Protein AF-A0A4R5CCJ7-F1 (afdb_monomer_lite)

Organism: NCBI:txid2530368

Secondary structure (DSSP, 8-state):
------GGG--HHHHHHHHHHHHHHHHHHHHHHHHHHSSSS---TTS-TT-HHHHHHHHHHHHHHHHHHHHHHHHHHHHHHHHHHHHHHHHHHHT--

Structure (mmCIF, N/CA/C/O backbone):
data_AF-A0A4R5CCJ7-F1
#
_entry.id   AF-A0A4R5CCJ7-F1
#
loop_
_atom_site.group_PDB
_atom_site.id
_atom_site.type_symbol
_atom_site.label_atom_id
_atom_site.label_alt_id
_atom_site.label_comp_id
_atom_site.label_asym_id
_atom_site.label_entity_id
_atom_site.label_seq_id
_atom_site.pdbx_PDB_ins_code
_atom_site.Cartn_x
_atom_site.Cartn_y
_atom_site.Cartn_z
_atom_site.occupancy
_atom_site.B_iso_or_equiv
_atom_site.auth_seq_id
_atom_site.auth_comp_id
_atom_site.auth_asym_id
_atom_site.auth_atom_id
_atom_site.pdbx_PDB_model_num
ATOM 1 N N . MET A 1 1 ? -0.977 4.488 28.061 1.00 56.78 1 MET A N 1
ATOM 2 C CA . MET A 1 1 ? -1.885 3.321 28.091 1.00 56.78 1 MET A CA 1
ATOM 3 C C . MET A 1 1 ? -1.828 2.652 26.730 1.00 56.78 1 MET A C 1
ATOM 5 O O . MET A 1 1 ? -2.246 3.265 25.757 1.00 56.78 1 MET A O 1
ATOM 9 N N . THR A 1 2 ? -1.253 1.456 26.635 1.00 74.25 2 THR A N 1
ATOM 10 C CA . THR A 1 2 ? -1.176 0.712 25.370 1.00 74.25 2 THR A CA 1
ATOM 11 C C . THR A 1 2 ? -2.532 0.042 25.124 1.00 74.25 2 THR A C 1
ATOM 13 O O . THR A 1 2 ? -3.007 -0.760 25.938 1.00 74.25 2 THR A O 1
ATOM 16 N N . VAL A 1 3 ? -3.224 0.449 24.060 1.00 80.75 3 VAL A N 1
ATOM 17 C CA . VAL A 1 3 ? -4.483 -0.175 23.634 1.00 80.75 3 VAL A CA 1
ATOM 18 C C . VAL A 1 3 ? -4.106 -1.335 22.728 1.00 80.75 3 VAL A C 1
ATOM 20 O O . VAL A 1 3 ? -3.525 -1.126 21.670 1.00 80.75 3 VAL A O 1
ATOM 23 N N . GLU A 1 4 ? -4.377 -2.549 23.191 1.00 87.00 4 GLU A N 1
ATOM 24 C CA . GLU A 1 4 ? -4.162 -3.760 22.409 1.00 87.00 4 GLU A CA 1
ATOM 25 C C . GLU A 1 4 ? -5.348 -3.922 21.462 1.00 87.00 4 GLU A C 1
ATOM 27 O O . GLU A 1 4 ? -6.499 -3.873 21.906 1.00 87.00 4 GLU A O 1
ATOM 32 N N . ILE A 1 5 ? -5.056 -4.030 20.168 1.00 86.75 5 ILE A N 1
ATOM 33 C CA . ILE A 1 5 ? -6.054 -4.219 19.116 1.00 86.75 5 ILE A CA 1
ATOM 34 C C . ILE A 1 5 ? -6.153 -5.716 18.849 1.00 86.75 5 ILE A C 1
ATOM 36 O O . ILE A 1 5 ? -5.140 -6.387 18.669 1.00 86.75 5 ILE A O 1
ATOM 40 N N . THR A 1 6 ? -7.374 -6.224 18.805 1.00 87.62 6 THR A N 1
ATOM 41 C CA . THR A 1 6 ? -7.690 -7.606 18.439 1.00 87.62 6 THR A CA 1
ATOM 42 C C . THR A 1 6 ? -8.461 -7.634 17.123 1.00 87.62 6 THR A C 1
ATOM 44 O O . THR A 1 6 ? -9.025 -6.620 16.716 1.00 87.62 6 THR A O 1
ATOM 47 N N . ASN A 1 7 ? -8.523 -8.789 16.455 1.00 83.19 7 ASN A N 1
ATOM 48 C CA . ASN A 1 7 ? -9.250 -8.916 15.183 1.00 83.19 7 ASN A CA 1
ATOM 49 C C . ASN A 1 7 ? -10.728 -8.500 15.292 1.00 83.19 7 ASN A C 1
ATOM 51 O O . ASN A 1 7 ? -11.276 -7.957 14.344 1.00 83.19 7 ASN A O 1
ATOM 55 N N . GLU A 1 8 ? -11.349 -8.690 16.457 1.00 86.56 8 GLU A N 1
ATOM 56 C CA . GLU A 1 8 ? -12.740 -8.302 16.739 1.00 86.56 8 GLU A CA 1
ATOM 57 C C . GLU A 1 8 ? -12.973 -6.780 16.740 1.00 86.56 8 GLU A C 1
ATOM 59 O O . GLU A 1 8 ? -14.111 -6.323 16.636 1.00 86.56 8 GLU A O 1
ATOM 64 N N . ASP A 1 9 ? -11.908 -5.980 16.866 1.00 86.50 9 ASP A N 1
ATOM 65 C CA . ASP A 1 9 ? -11.995 -4.517 16.832 1.00 86.50 9 ASP A CA 1
ATOM 66 C C . ASP A 1 9 ? -12.081 -3.972 15.394 1.00 86.50 9 ASP A C 1
ATOM 68 O O . ASP A 1 9 ? -12.487 -2.817 15.192 1.00 86.50 9 ASP A O 1
ATOM 72 N N . TYR A 1 10 ? -11.735 -4.804 14.405 1.00 86.88 10 TYR A N 1
ATOM 73 C CA . TYR A 1 10 ? -11.959 -4.539 12.989 1.00 86.88 10 TYR A CA 1
ATOM 74 C C . TYR A 1 10 ? -13.360 -4.993 12.588 1.00 86.88 10 TYR A C 1
ATOM 76 O O . TYR A 1 10 ? -13.819 -6.087 12.917 1.00 86.88 10 TYR A O 1
ATOM 84 N N . ARG A 1 11 ? -14.052 -4.133 11.852 1.00 87.44 11 ARG A N 1
ATOM 85 C CA . ARG A 1 11 ? -15.374 -4.388 11.288 1.00 87.44 11 ARG A CA 1
ATOM 86 C C . ARG A 1 11 ? -15.280 -4.583 9.777 1.00 87.44 11 ARG A C 1
ATOM 88 O O . ARG A 1 11 ? -14.293 -4.162 9.177 1.00 87.44 11 ARG A O 1
ATOM 95 N N . PRO A 1 12 ? -16.325 -5.142 9.140 1.00 86.00 12 PRO A N 1
ATOM 96 C CA . PRO A 1 12 ? -16.375 -5.266 7.683 1.00 86.00 12 PRO A CA 1
ATOM 97 C C . PRO A 1 12 ? -16.091 -3.948 6.938 1.00 86.00 12 PRO A C 1
ATOM 99 O O . PRO A 1 12 ? -15.384 -3.953 5.942 1.00 86.00 12 PRO A O 1
ATOM 102 N N . GLU A 1 13 ? -16.539 -2.811 7.477 1.00 83.00 13 GLU A N 1
ATOM 103 C CA . GLU A 1 13 ? -16.269 -1.465 6.937 1.00 83.00 13 GLU A CA 1
ATOM 104 C C . GLU A 1 13 ? -14.779 -1.054 6.972 1.00 83.00 13 GLU A C 1
ATOM 106 O O . GLU A 1 13 ? -14.316 -0.292 6.123 1.00 83.00 13 GLU A O 1
ATOM 111 N N . ASP A 1 14 ? -13.997 -1.571 7.928 1.00 84.94 14 ASP A N 1
ATOM 112 C CA . ASP A 1 14 ? -12.545 -1.358 7.946 1.00 84.94 14 ASP A CA 1
ATOM 113 C C . ASP A 1 14 ? -11.857 -2.243 6.899 1.00 84.94 14 ASP A C 1
ATOM 115 O O . ASP A 1 14 ? -10.768 -1.909 6.432 1.00 84.94 14 ASP A O 1
ATOM 119 N N . TRP A 1 15 ? -12.496 -3.353 6.508 1.00 82.19 15 TRP A N 1
ATOM 120 C CA . TRP A 1 15 ? -11.972 -4.251 5.487 1.00 82.19 15 TRP A CA 1
ATOM 121 C C . TRP A 1 15 ? -11.952 -3.604 4.113 1.00 82.19 15 TRP A C 1
ATOM 123 O O . TRP A 1 15 ? -10.926 -3.675 3.444 1.00 82.19 15 TRP A O 1
ATOM 133 N N . ASP A 1 16 ? -13.013 -2.885 3.751 1.00 84.62 16 ASP A N 1
ATOM 134 C CA . ASP A 1 16 ? -13.048 -2.098 2.517 1.00 84.62 16 ASP A CA 1
ATOM 135 C C . ASP A 1 16 ? -11.909 -1.068 2.500 1.00 84.62 16 ASP A C 1
ATOM 137 O O . ASP A 1 16 ? -11.145 -0.998 1.542 1.00 84.62 16 ASP A O 1
ATOM 141 N N . THR A 1 17 ? -11.695 -0.361 3.616 1.00 82.69 17 THR A N 1
ATOM 142 C CA . THR A 1 17 ? -10.604 0.626 3.742 1.00 82.69 17 THR A CA 1
ATOM 143 C C . THR A 1 17 ? -9.217 -0.016 3.603 1.00 82.69 17 THR A C 1
ATOM 145 O O . THR A 1 17 ? -8.307 0.569 3.016 1.00 82.69 17 THR A O 1
ATOM 148 N N . LEU A 1 18 ? -9.026 -1.217 4.153 1.00 79.94 18 LEU A N 1
ATOM 149 C CA . LEU A 1 18 ? -7.761 -1.953 4.089 1.00 79.94 18 LEU A CA 1
ATOM 150 C C . LEU A 1 18 ? -7.503 -2.524 2.689 1.00 79.94 18 LEU A C 1
ATOM 152 O O . LEU A 1 18 ? -6.368 -2.479 2.208 1.00 79.94 18 LEU A O 1
ATOM 156 N N . VAL A 1 19 ? -8.548 -3.014 2.020 1.00 84.06 19 VAL A N 1
ATOM 157 C CA . VAL A 1 19 ? -8.486 -3.475 0.630 1.00 84.06 19 VAL A CA 1
ATOM 158 C C . VAL A 1 19 ? -8.183 -2.304 -0.299 1.00 84.06 19 VAL A C 1
ATOM 160 O O . VAL A 1 19 ? -7.264 -2.412 -1.105 1.00 84.06 19 VAL A O 1
ATOM 163 N N . GLU A 1 20 ? -8.870 -1.170 -0.151 1.00 82.94 20 GLU A N 1
ATOM 164 C CA . GLU A 1 20 ? -8.609 0.052 -0.922 1.00 82.94 20 GLU A CA 1
ATOM 165 C C . GLU A 1 20 ? -7.170 0.550 -0.734 1.00 82.94 20 GLU A C 1
ATOM 167 O O . GLU A 1 20 ? -6.494 0.889 -1.706 1.00 82.94 20 GLU A O 1
ATOM 172 N N . ALA A 1 21 ? -6.663 0.526 0.503 1.00 79.00 21 ALA A N 1
ATOM 173 C CA . ALA A 1 21 ? -5.286 0.903 0.808 1.00 79.00 21 ALA A CA 1
ATOM 174 C C . ALA A 1 21 ? -4.261 0.010 0.085 1.00 79.00 21 ALA A C 1
ATOM 176 O O . ALA A 1 21 ? -3.260 0.507 -0.431 1.00 79.00 21 ALA A O 1
ATOM 177 N N . GLY A 1 22 ? -4.504 -1.303 0.035 1.00 79.62 22 GLY A N 1
ATOM 178 C CA . GLY A 1 22 ? -3.642 -2.254 -0.673 1.00 79.62 22 GLY A CA 1
ATOM 179 C C . GLY A 1 22 ? -3.809 -2.227 -2.196 1.00 79.62 22 GLY A C 1
ATOM 180 O O . GLY A 1 22 ? -2.847 -2.484 -2.926 1.00 79.62 22 GLY A O 1
ATOM 181 N N . ALA A 1 23 ? -5.005 -1.894 -2.685 1.00 84.25 23 ALA A N 1
ATOM 182 C CA . ALA A 1 23 ? -5.347 -1.919 -4.102 1.00 84.25 23 ALA A CA 1
ATOM 183 C C . ALA A 1 23 ? -4.484 -0.958 -4.921 1.00 84.25 23 ALA A C 1
ATOM 185 O O . ALA A 1 23 ? -4.042 -1.326 -6.005 1.00 84.25 23 ALA A O 1
ATOM 186 N N . GLU A 1 24 ? -4.178 0.231 -4.397 1.00 79.56 24 GLU A N 1
ATOM 187 C CA . GLU A 1 24 ? -3.368 1.215 -5.123 1.00 79.56 24 GLU A CA 1
ATOM 188 C C . GLU A 1 24 ? -1.923 0.740 -5.332 1.00 79.56 24 GLU A C 1
ATOM 190 O O . GLU A 1 24 ? -1.367 0.859 -6.425 1.00 79.56 24 GLU A O 1
ATOM 195 N N . PHE A 1 25 ? -1.336 0.105 -4.316 1.00 79.38 25 PHE A N 1
ATOM 196 C CA . PHE A 1 25 ? -0.020 -0.521 -4.433 1.00 79.38 25 PHE A CA 1
ATOM 197 C C . PHE A 1 25 ? -0.022 -1.665 -5.452 1.00 79.38 25 PHE A C 1
ATOM 199 O O . PHE A 1 25 ? 0.831 -1.709 -6.341 1.00 79.38 25 PHE A O 1
ATOM 206 N N . MET A 1 26 ? -1.014 -2.555 -5.372 1.00 81.31 26 MET A N 1
ATOM 207 C CA . MET A 1 26 ? -1.153 -3.666 -6.317 1.00 81.31 26 MET A CA 1
ATOM 208 C C . MET A 1 26 ? -1.413 -3.186 -7.746 1.00 81.31 26 MET A C 1
ATOM 210 O O . MET A 1 26 ? -0.899 -3.787 -8.689 1.00 81.31 26 MET A O 1
ATOM 214 N N . ARG A 1 27 ? -2.158 -2.091 -7.918 1.00 83.44 27 ARG A N 1
ATOM 215 C CA . ARG A 1 27 ? -2.408 -1.453 -9.213 1.00 83.44 27 ARG A CA 1
ATOM 216 C C . ARG A 1 27 ? -1.112 -0.938 -9.826 1.00 83.44 27 ARG A C 1
ATOM 218 O O . ARG A 1 27 ? -0.845 -1.239 -10.982 1.00 83.44 27 ARG A O 1
ATOM 225 N N . VAL A 1 28 ? -0.295 -0.209 -9.062 1.00 82.56 28 VAL A N 1
ATOM 226 C CA . VAL A 1 28 ? 0.995 0.311 -9.547 1.00 82.56 28 VAL A CA 1
ATOM 227 C C . VAL A 1 28 ? 1.960 -0.823 -9.889 1.00 82.56 28 VAL A C 1
ATOM 229 O O . VAL A 1 28 ? 2.561 -0.796 -10.959 1.00 82.56 28 VAL A O 1
ATOM 232 N N . LEU A 1 29 ? 2.070 -1.848 -9.038 1.00 78.44 29 LEU A N 1
ATOM 233 C CA . LEU A 1 29 ? 2.899 -3.019 -9.335 1.00 78.44 29 LEU A CA 1
ATOM 234 C C . LEU A 1 29 ? 2.438 -3.757 -10.592 1.00 78.44 29 LEU A C 1
ATOM 236 O O . LEU A 1 29 ? 3.266 -4.128 -11.420 1.00 78.44 29 LEU A O 1
ATOM 240 N N . SER A 1 30 ? 1.128 -3.965 -10.736 1.00 78.94 30 SER A N 1
ATOM 241 C CA . SER A 1 30 ? 0.560 -4.648 -11.901 1.00 78.94 30 SER A CA 1
ATOM 242 C C . SER A 1 30 ? 0.765 -3.833 -13.169 1.00 78.94 30 SER A C 1
ATOM 244 O O . SER A 1 30 ? 1.081 -4.408 -14.198 1.00 78.94 30 SER A O 1
ATOM 246 N N . ASP A 1 31 ? 0.641 -2.508 -13.099 1.00 80.62 31 ASP A N 1
ATOM 247 C CA . ASP A 1 31 ? 0.881 -1.612 -14.229 1.00 80.62 31 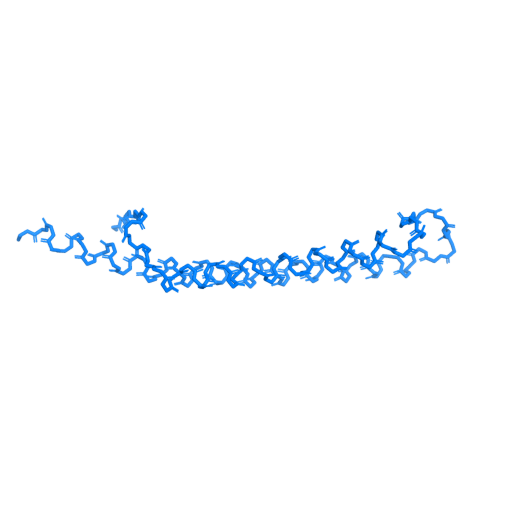ASP A CA 1
ATOM 248 C C . ASP A 1 31 ? 2.338 -1.664 -14.703 1.00 80.62 31 ASP A C 1
ATOM 250 O O . ASP A 1 31 ? 2.583 -1.843 -15.895 1.00 80.62 31 ASP A O 1
ATOM 254 N N . ILE A 1 32 ? 3.291 -1.592 -13.764 1.00 72.94 32 ILE A N 1
ATOM 255 C CA . ILE A 1 32 ? 4.726 -1.727 -14.051 1.00 72.94 32 ILE A CA 1
ATOM 256 C C . ILE A 1 32 ? 5.014 -3.112 -14.636 1.00 72.94 32 ILE A C 1
ATOM 258 O O . ILE A 1 32 ? 5.696 -3.216 -15.649 1.00 72.94 32 ILE A O 1
ATOM 262 N N . ALA A 1 33 ? 4.488 -4.180 -14.035 1.00 72.12 33 ALA A N 1
ATOM 263 C CA . ALA A 1 33 ? 4.711 -5.536 -14.519 1.00 72.12 33 ALA A CA 1
ATOM 264 C C . ALA A 1 33 ? 4.093 -5.763 -15.907 1.00 72.12 33 ALA A C 1
ATOM 266 O O . ALA A 1 33 ? 4.734 -6.341 -16.776 1.00 72.12 33 ALA A O 1
ATOM 267 N N . PHE A 1 34 ? 2.862 -5.309 -16.141 1.00 69.12 34 PHE A N 1
ATOM 268 C CA . PHE A 1 34 ? 2.141 -5.580 -17.382 1.00 69.12 34 PHE A CA 1
ATOM 269 C C . PHE A 1 34 ? 2.744 -4.818 -18.564 1.00 69.12 34 PHE A C 1
ATOM 271 O O . PHE A 1 34 ? 3.029 -5.439 -19.585 1.00 69.12 34 PHE A O 1
ATOM 278 N N . HIS A 1 35 ? 3.036 -3.523 -18.405 1.00 65.19 35 HIS A N 1
ATOM 279 C CA . HIS A 1 35 ? 3.650 -2.723 -19.470 1.00 65.19 35 HIS A CA 1
ATOM 280 C C . HIS A 1 35 ? 5.086 -3.159 -19.801 1.00 65.19 35 HIS A C 1
ATOM 282 O O . HIS A 1 35 ? 5.534 -2.939 -20.916 1.00 65.19 35 HIS A O 1
ATOM 288 N N . ASN A 1 36 ? 5.790 -3.836 -18.883 1.00 59.97 36 ASN A N 1
ATOM 289 C CA . ASN A 1 36 ? 7.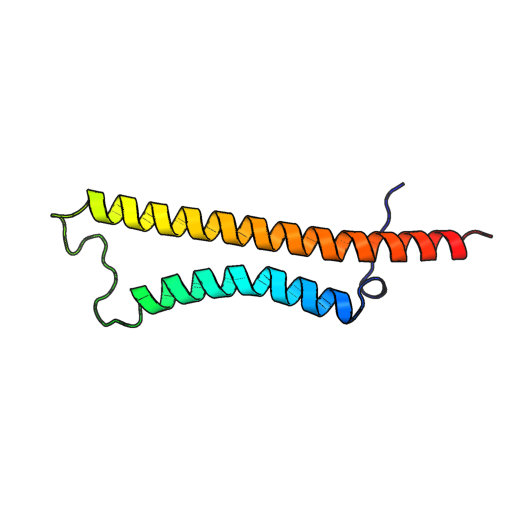190 -4.235 -19.088 1.00 59.97 36 ASN A CA 1
ATOM 290 C C . ASN A 1 36 ? 7.409 -5.744 -19.328 1.00 59.97 36 ASN A C 1
ATOM 292 O O . ASN A 1 36 ? 8.540 -6.171 -19.565 1.00 59.97 36 ASN A O 1
ATOM 296 N N . ILE A 1 37 ? 6.359 -6.571 -19.237 1.00 56.91 37 ILE A N 1
ATOM 297 C CA . ILE A 1 37 ? 6.439 -8.036 -19.420 1.00 56.91 37 ILE A CA 1
ATOM 298 C C . ILE A 1 37 ? 5.507 -8.523 -20.540 1.00 56.91 37 ILE A C 1
ATOM 300 O O . ILE A 1 37 ? 5.826 -9.513 -21.200 1.00 56.91 37 ILE A O 1
ATOM 304 N N . ALA A 1 38 ? 4.367 -7.863 -20.779 1.00 49.78 38 ALA A N 1
ATOM 305 C CA . ALA A 1 38 ? 3.379 -8.329 -21.756 1.00 49.78 38 ALA A CA 1
ATOM 306 C C . ALA A 1 38 ? 3.715 -7.939 -23.207 1.00 49.78 38 ALA A C 1
ATOM 308 O O . ALA A 1 38 ? 3.316 -8.648 -24.129 1.00 49.78 38 ALA A O 1
ATOM 309 N N . GLU A 1 39 ? 4.487 -6.871 -23.425 1.00 50.94 39 GLU A N 1
ATOM 310 C CA . GLU A 1 39 ? 4.837 -6.372 -24.763 1.00 50.94 39 GLU A CA 1
ATOM 311 C C . GLU A 1 39 ? 6.013 -7.111 -25.428 1.00 50.94 39 GLU A C 1
ATOM 313 O O . GLU A 1 39 ? 6.717 -6.522 -26.225 1.00 50.94 39 GLU A O 1
ATOM 318 N N . GLY A 1 40 ? 6.231 -8.406 -25.161 1.00 47.72 40 GLY A N 1
ATOM 319 C CA . GLY A 1 40 ? 7.058 -9.308 -25.994 1.00 47.72 40 GLY A CA 1
ATOM 320 C C . GLY A 1 40 ? 8.576 -9.052 -26.064 1.00 47.72 40 GLY A C 1
ATOM 321 O O . GLY A 1 40 ? 9.345 -10.012 -26.158 1.00 47.72 40 GLY A O 1
ATOM 322 N N . ASP A 1 41 ? 9.023 -7.810 -25.944 1.00 50.44 41 ASP A N 1
ATOM 323 C CA . ASP A 1 41 ? 10.404 -7.409 -25.785 1.00 50.44 41 ASP A CA 1
ATOM 324 C C . ASP A 1 41 ? 10.703 -7.410 -24.295 1.00 50.44 41 ASP A C 1
ATOM 326 O O . ASP A 1 41 ? 10.240 -6.581 -23.515 1.00 50.44 41 ASP A O 1
ATOM 330 N N . ARG A 1 42 ? 11.460 -8.425 -23.878 1.00 51.97 42 ARG A N 1
ATOM 331 C CA . ARG A 1 42 ? 12.000 -8.520 -22.524 1.00 51.97 42 ARG A CA 1
ATOM 332 C C . ARG A 1 42 ? 12.616 -7.168 -22.192 1.00 51.97 42 ARG A C 1
ATOM 334 O O . ARG A 1 42 ? 13.537 -6.764 -22.903 1.00 51.97 42 ARG A O 1
ATOM 341 N N . TRP A 1 43 ? 12.155 -6.519 -21.121 1.00 54.50 43 TRP A N 1
ATOM 342 C CA . TRP A 1 43 ? 12.857 -5.386 -20.531 1.00 54.50 43 TRP A CA 1
ATOM 343 C C . TRP A 1 43 ? 14.281 -5.838 -20.204 1.00 54.50 43 TRP A C 1
ATOM 345 O O . TRP A 1 43 ? 14.568 -6.466 -19.185 1.00 54.50 43 TRP A O 1
ATOM 355 N N . SER A 1 44 ? 15.173 -5.611 -21.157 1.00 53.81 44 SER A N 1
ATOM 356 C CA . SER A 1 44 ? 16.597 -5.721 -20.986 1.00 53.81 44 SER A CA 1
ATOM 357 C C . SER A 1 44 ? 17.065 -4.281 -20.986 1.00 53.81 44 SER A C 1
ATOM 359 O O . SER A 1 44 ? 17.280 -3.717 -22.062 1.00 53.81 44 SER A O 1
ATOM 361 N N . PRO A 1 45 ? 17.258 -3.679 -19.803 1.00 50.28 45 PRO A N 1
ATOM 362 C CA . PRO A 1 45 ? 17.865 -2.354 -19.692 1.00 50.28 45 PRO A CA 1
ATOM 363 C C . PRO A 1 45 ? 19.256 -2.271 -20.358 1.00 50.28 45 PRO A C 1
ATOM 365 O O . PRO A 1 45 ? 19.836 -1.200 -20.483 1.00 50.28 45 PRO A O 1
ATOM 368 N N . TRP A 1 46 ? 19.788 -3.412 -20.801 1.00 50.78 46 TRP A N 1
ATOM 369 C CA . TRP A 1 46 ? 21.082 -3.597 -21.438 1.00 50.78 46 TRP A CA 1
ATOM 370 C C . TRP A 1 46 ? 20.999 -3.812 -22.960 1.00 50.78 46 TRP A C 1
ATOM 372 O O . TRP A 1 46 ? 22.041 -3.934 -23.595 1.00 50.78 46 TRP A O 1
ATOM 382 N N . ALA A 1 47 ? 19.800 -3.914 -23.552 1.00 52.34 47 ALA A N 1
ATOM 383 C CA . ALA A 1 47 ? 19.636 -4.169 -24.991 1.00 52.34 47 ALA A CA 1
ATOM 384 C C . ALA A 1 47 ? 19.760 -2.907 -25.866 1.00 52.34 47 ALA A C 1
ATOM 386 O O . ALA A 1 47 ? 19.988 -3.035 -27.066 1.00 52.34 47 ALA A O 1
ATOM 387 N N . GLN A 1 48 ? 19.647 -1.712 -25.277 1.00 54.38 48 GLN A N 1
ATOM 388 C CA . GLN A 1 48 ? 19.806 -0.419 -25.953 1.00 54.38 48 GLN A CA 1
ATOM 389 C C . GLN A 1 48 ? 20.771 0.451 -25.136 1.00 54.38 48 GLN A C 1
ATOM 391 O O . GLN A 1 48 ? 20.376 1.230 -24.268 1.00 54.38 48 GLN A O 1
ATOM 396 N N . THR A 1 49 ? 22.072 0.262 -25.348 1.00 54.09 49 THR A N 1
ATOM 397 C CA . THR A 1 49 ? 23.154 0.964 -24.631 1.00 54.09 49 THR A CA 1
ATOM 398 C C . THR A 1 49 ? 23.242 2.462 -24.958 1.00 54.09 49 THR A C 1
ATOM 400 O O . THR A 1 49 ? 23.981 3.199 -24.308 1.00 54.09 49 THR A O 1
ATOM 403 N N . ASP A 1 50 ? 22.465 2.924 -25.930 1.00 59.16 50 ASP A N 1
ATOM 404 C CA . ASP A 1 50 ? 22.412 4.271 -26.487 1.00 59.16 50 ASP A CA 1
ATOM 405 C C . ASP A 1 50 ? 21.472 5.217 -25.703 1.00 59.16 50 ASP A C 1
ATOM 407 O O . ASP A 1 50 ? 21.547 6.434 -25.872 1.00 59.16 50 ASP A O 1
ATOM 411 N N . HIS A 1 51 ? 20.633 4.691 -24.797 1.00 64.56 51 HIS A N 1
ATOM 412 C CA . HIS A 1 51 ? 19.586 5.454 -24.092 1.00 64.56 51 HIS A CA 1
ATOM 413 C C . HIS A 1 51 ? 19.606 5.315 -22.556 1.00 64.56 51 HIS A C 1
ATOM 415 O O . HIS A 1 51 ? 18.570 5.355 -21.893 1.00 64.56 51 HIS A O 1
ATOM 421 N N . VAL A 1 52 ? 20.798 5.233 -21.954 1.00 68.12 52 VAL A N 1
ATOM 422 C CA . VAL A 1 52 ? 20.977 5.089 -20.491 1.00 68.12 52 VAL A CA 1
ATOM 423 C C . VAL A 1 52 ? 20.260 6.181 -19.682 1.00 68.12 52 VAL A C 1
ATOM 425 O O . VAL A 1 52 ? 19.689 5.889 -18.636 1.00 68.12 52 VAL A O 1
ATOM 428 N N . VAL A 1 53 ? 20.253 7.434 -20.155 1.00 74.38 53 VAL A N 1
ATOM 429 C CA . VAL A 1 53 ? 19.578 8.544 -19.452 1.00 74.38 53 VAL A CA 1
ATOM 430 C C . VAL A 1 53 ? 18.063 8.332 -19.395 1.00 74.38 53 VAL A C 1
ATOM 432 O O . VAL A 1 53 ? 17.482 8.463 -18.321 1.00 74.38 53 VAL A O 1
ATOM 435 N N . GLY A 1 54 ? 17.442 7.940 -20.512 1.00 71.50 54 GLY A N 1
ATOM 436 C CA . GLY A 1 54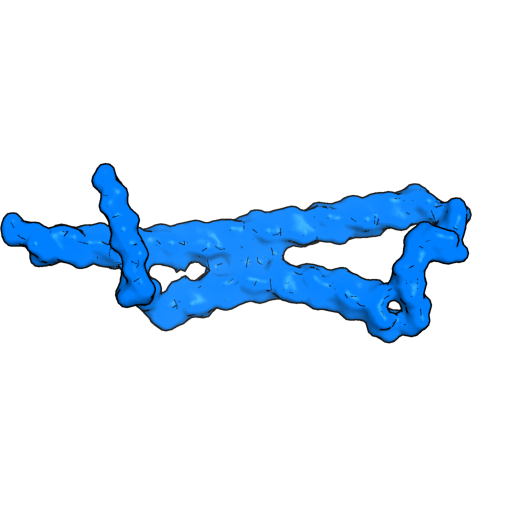 ? 15.999 7.686 -20.569 1.00 71.50 54 GLY A CA 1
ATOM 437 C C . GLY A 1 54 ? 15.588 6.521 -19.670 1.00 71.50 54 GLY A C 1
ATOM 438 O O . GLY A 1 54 ? 14.606 6.621 -18.941 1.00 71.50 54 GLY A O 1
ATOM 439 N N . LEU A 1 55 ? 16.408 5.468 -19.623 1.00 71.06 55 LEU A N 1
ATOM 440 C CA . LEU A 1 55 ? 16.190 4.340 -18.721 1.00 71.06 55 LEU A CA 1
ATOM 441 C C . LEU A 1 55 ? 16.274 4.750 -17.239 1.00 71.06 55 LEU A C 1
ATOM 443 O O . LEU A 1 55 ? 15.470 4.306 -16.423 1.00 71.06 55 LEU A O 1
ATOM 447 N N . VAL A 1 56 ? 17.245 5.589 -16.864 1.00 75.81 56 VAL A N 1
ATOM 448 C CA . VAL A 1 56 ? 17.370 6.075 -15.478 1.00 75.81 56 VAL A CA 1
ATOM 449 C C . VAL A 1 56 ? 16.160 6.925 -15.082 1.00 75.81 56 VAL A C 1
ATOM 451 O O . VAL A 1 56 ? 15.663 6.787 -13.963 1.00 75.81 56 VAL A O 1
ATOM 454 N N . GLU A 1 57 ? 15.671 7.781 -15.980 1.00 80.88 57 GLU A N 1
ATOM 455 C CA . GLU A 1 57 ? 14.456 8.571 -15.754 1.00 80.88 57 GLU A CA 1
ATOM 456 C C . GLU A 1 57 ? 13.217 7.681 -15.605 1.00 80.88 57 GLU A C 1
ATOM 458 O O . GLU A 1 57 ? 12.413 7.891 -14.698 1.00 80.88 57 GLU A O 1
ATOM 463 N N . GLU A 1 58 ? 13.090 6.644 -16.428 1.00 77.50 58 GLU A N 1
ATOM 464 C CA . GLU A 1 58 ? 11.999 5.673 -16.349 1.00 77.50 58 GLU A CA 1
ATOM 465 C C . GLU A 1 58 ? 12.017 4.881 -15.034 1.00 77.50 58 GLU A C 1
ATOM 467 O O . GLU A 1 58 ? 11.005 4.813 -14.330 1.00 77.50 58 GLU A O 1
ATOM 472 N N . VAL A 1 59 ? 13.184 4.362 -14.635 1.00 79.69 59 VAL A N 1
ATOM 473 C CA . VAL A 1 59 ? 13.356 3.684 -13.341 1.00 79.69 59 VAL A CA 1
ATOM 474 C C . VAL A 1 59 ? 13.007 4.624 -12.191 1.00 79.69 59 VAL A C 1
ATOM 476 O O . VAL A 1 59 ? 12.302 4.224 -11.263 1.00 79.69 59 VAL A O 1
ATOM 479 N N . ARG A 1 60 ? 13.455 5.883 -12.249 1.00 83.00 60 ARG A N 1
ATOM 480 C CA . ARG A 1 60 ? 13.120 6.886 -11.234 1.00 83.00 60 ARG A CA 1
ATOM 481 C C . ARG A 1 60 ? 11.612 7.114 -11.155 1.00 83.00 60 ARG A C 1
ATOM 483 O O . ARG A 1 60 ? 11.060 7.070 -10.061 1.00 83.00 60 ARG A O 1
ATOM 490 N N . ASN A 1 61 ? 10.945 7.262 -12.296 1.00 86.25 61 ASN A N 1
ATOM 491 C CA . ASN A 1 61 ? 9.494 7.420 -12.352 1.00 86.25 61 ASN A CA 1
ATOM 492 C C . ASN A 1 61 ? 8.765 6.213 -11.741 1.00 86.25 61 ASN A C 1
ATOM 494 O O . ASN A 1 61 ? 7.784 6.389 -11.021 1.00 86.25 61 ASN A O 1
ATOM 498 N N . HIS A 1 62 ? 9.229 4.984 -11.982 1.00 83.75 62 HIS A N 1
ATOM 499 C CA . HIS A 1 62 ? 8.656 3.793 -11.346 1.00 83.75 62 HIS A CA 1
ATOM 500 C C . HIS A 1 62 ? 8.841 3.792 -9.826 1.00 83.75 62 HIS A C 1
ATOM 502 O O . HIS A 1 62 ? 7.883 3.522 -9.101 1.00 83.75 62 HIS A O 1
ATOM 508 N N . VAL A 1 63 ? 10.035 4.137 -9.340 1.00 84.62 63 VAL A N 1
ATOM 509 C CA . VAL A 1 63 ? 10.316 4.237 -7.900 1.00 84.62 63 VAL A CA 1
ATOM 510 C C . VAL A 1 63 ? 9.434 5.297 -7.239 1.00 84.62 63 VAL A C 1
ATOM 512 O O . VAL A 1 63 ?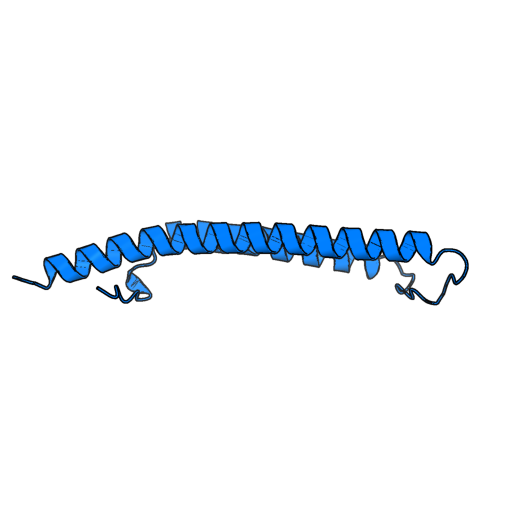 8.818 5.009 -6.213 1.00 84.62 63 VAL A O 1
ATOM 515 N N . ASP A 1 64 ? 9.301 6.476 -7.845 1.00 89.94 64 ASP A N 1
ATOM 516 C CA . ASP A 1 64 ? 8.468 7.562 -7.318 1.00 89.94 64 ASP A CA 1
ATOM 517 C C . ASP A 1 64 ? 6.986 7.146 -7.254 1.00 89.94 64 ASP A C 1
ATOM 519 O O . ASP A 1 64 ? 6.308 7.365 -6.247 1.00 89.94 64 ASP A O 1
ATOM 523 N N . ARG A 1 65 ? 6.482 6.448 -8.283 1.00 87.00 65 ARG A N 1
ATOM 524 C CA . ARG A 1 65 ? 5.117 5.889 -8.280 1.00 87.00 65 ARG A CA 1
ATOM 525 C C . ARG A 1 65 ? 4.912 4.851 -7.174 1.00 87.00 65 ARG A C 1
ATOM 527 O O . ARG A 1 65 ? 3.848 4.824 -6.555 1.00 87.00 65 ARG A O 1
ATOM 534 N N . MET A 1 66 ? 5.9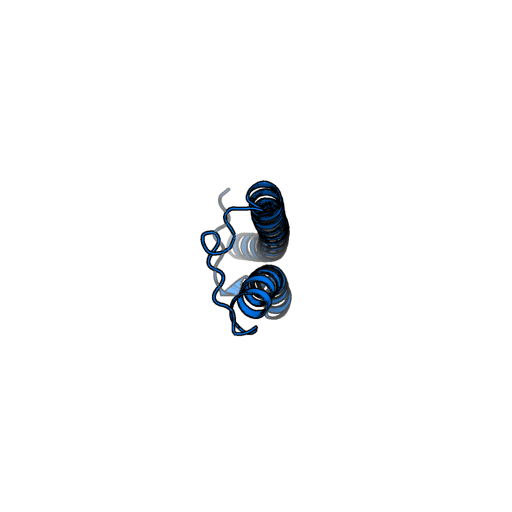01 3.991 -6.929 1.00 85.38 66 MET A N 1
ATOM 535 C CA . MET A 1 66 ? 5.841 3.002 -5.848 1.00 85.38 66 MET A CA 1
ATOM 536 C C . MET A 1 66 ? 5.856 3.668 -4.469 1.00 85.38 66 MET A C 1
ATOM 538 O O . MET A 1 66 ? 5.108 3.242 -3.588 1.00 85.38 66 MET A O 1
ATOM 542 N N . ASP A 1 67 ? 6.660 4.714 -4.277 1.00 90.69 67 ASP A N 1
ATOM 543 C CA . ASP A 1 67 ? 6.720 5.460 -3.017 1.00 90.69 67 ASP A CA 1
ATOM 544 C C . ASP A 1 67 ? 5.372 6.119 -2.680 1.00 90.69 67 ASP A C 1
ATOM 546 O O . ASP A 1 67 ? 4.849 5.948 -1.575 1.00 90.69 67 ASP A O 1
ATOM 550 N N . GLU A 1 68 ? 4.741 6.785 -3.650 1.00 89.56 68 GLU A N 1
ATOM 551 C CA . GLU A 1 68 ? 3.409 7.381 -3.468 1.00 89.56 68 GLU A CA 1
ATOM 552 C C . GLU A 1 68 ? 2.321 6.334 -3.181 1.00 89.56 68 GLU A C 1
ATOM 554 O O . GLU A 1 68 ? 1.463 6.531 -2.308 1.00 89.56 68 GLU A O 1
ATOM 559 N N . ALA A 1 69 ? 2.387 5.170 -3.832 1.00 86.62 69 ALA A N 1
ATOM 560 C CA . ALA A 1 69 ? 1.468 4.072 -3.548 1.00 86.62 69 ALA A CA 1
ATOM 561 C C . ALA A 1 69 ? 1.652 3.519 -2.123 1.00 86.62 69 ALA A C 1
ATOM 563 O O . ALA A 1 69 ? 0.673 3.278 -1.413 1.00 86.62 69 ALA A O 1
ATOM 564 N N . VAL A 1 70 ? 2.898 3.379 -1.654 1.00 88.69 70 VAL A N 1
ATOM 565 C CA . VAL A 1 70 ? 3.204 2.951 -0.278 1.00 88.69 70 VAL A CA 1
ATOM 566 C C . VAL A 1 70 ? 2.726 3.980 0.747 1.00 88.69 70 VAL A C 1
ATOM 568 O O . VAL A 1 70 ? 2.174 3.599 1.783 1.00 88.69 70 VAL A O 1
ATOM 571 N N . LYS A 1 71 ? 2.900 5.281 0.485 1.00 90.56 71 LYS A N 1
ATOM 572 C CA . LYS A 1 71 ? 2.379 6.352 1.351 1.00 90.56 71 LYS A CA 1
ATOM 573 C C . LYS A 1 71 ? 0.858 6.283 1.467 1.00 90.56 71 LYS A C 1
ATOM 575 O O . LYS A 1 71 ? 0.335 6.329 2.582 1.00 90.56 71 LYS A O 1
ATOM 580 N N . THR A 1 72 ? 0.166 6.101 0.345 1.00 88.06 72 THR A N 1
ATOM 581 C CA . THR A 1 72 ? -1.294 5.929 0.302 1.00 88.06 72 THR A CA 1
ATOM 582 C C . THR A 1 72 ? -1.734 4.706 1.107 1.00 88.06 72 THR A C 1
ATOM 584 O O . THR A 1 72 ? -2.593 4.823 1.985 1.00 88.06 72 THR A O 1
ATOM 587 N N . ALA A 1 73 ? -1.083 3.559 0.900 1.00 84.69 73 ALA A N 1
ATOM 588 C CA . ALA A 1 73 ? -1.375 2.331 1.635 1.00 84.69 73 ALA A CA 1
ATOM 589 C C . ALA A 1 73 ? -1.183 2.504 3.151 1.00 84.69 73 ALA A C 1
ATOM 591 O O . ALA A 1 73 ? -2.040 2.122 3.950 1.00 84.69 73 ALA A O 1
ATOM 592 N N . ARG A 1 74 ? -0.085 3.150 3.568 1.00 89.31 74 ARG A N 1
ATOM 593 C CA . ARG A 1 74 ? 0.184 3.465 4.982 1.00 89.31 74 ARG A CA 1
ATOM 594 C C . ARG A 1 74 ? -0.869 4.394 5.579 1.00 89.31 74 ARG A C 1
ATOM 596 O O . ARG A 1 74 ? -1.285 4.178 6.716 1.00 89.31 74 ARG A O 1
ATOM 603 N N . ALA A 1 75 ? -1.308 5.407 4.835 1.00 89.19 75 ALA A N 1
ATOM 604 C CA . ALA A 1 75 ? -2.355 6.317 5.287 1.00 89.19 75 ALA A CA 1
ATOM 605 C C . ALA A 1 75 ? -3.698 5.589 5.475 1.00 89.19 75 ALA A C 1
ATOM 607 O O . ALA A 1 75 ? -4.369 5.798 6.489 1.00 89.19 75 ALA A O 1
ATOM 608 N N . GLY A 1 76 ? -4.061 4.696 4.549 1.00 86.81 76 GLY A N 1
ATOM 609 C CA . GLY A 1 76 ? -5.254 3.855 4.660 1.00 86.81 76 GLY A CA 1
ATOM 610 C C . GLY A 1 76 ? -5.195 2.896 5.854 1.00 86.81 76 GLY A C 1
ATOM 611 O O . GLY A 1 76 ? -6.128 2.859 6.658 1.00 86.81 76 GLY A O 1
ATOM 612 N N . LEU A 1 77 ? -4.059 2.216 6.052 1.00 87.25 77 LEU A N 1
ATOM 613 C CA . LEU A 1 77 ? -3.807 1.362 7.221 1.00 87.25 77 LEU A CA 1
ATOM 614 C C . LEU A 1 77 ? -3.960 2.135 8.535 1.00 87.25 77 LEU A C 1
ATOM 616 O O . LEU A 1 77 ? -4.683 1.702 9.430 1.00 87.25 77 LEU A O 1
ATOM 620 N N . ALA A 1 78 ? -3.344 3.315 8.636 1.00 89.25 78 ALA A N 1
ATOM 621 C CA . ALA A 1 78 ? -3.446 4.159 9.824 1.00 89.25 78 ALA A CA 1
ATOM 622 C C . ALA A 1 78 ? -4.891 4.615 10.095 1.00 89.25 78 ALA A C 1
ATOM 624 O O . ALA A 1 78 ? -5.290 4.772 11.253 1.00 89.25 78 ALA A O 1
ATOM 625 N N . ARG A 1 79 ? -5.693 4.823 9.042 1.00 86.94 79 ARG A N 1
ATOM 626 C CA . ARG A 1 79 ? -7.108 5.187 9.164 1.00 86.94 79 ARG A CA 1
ATOM 627 C C . ARG A 1 79 ? -7.937 4.042 9.740 1.00 86.94 79 ARG A C 1
ATOM 629 O O . ARG A 1 79 ? -8.666 4.275 10.703 1.00 86.94 79 ARG A O 1
ATOM 636 N N . ALA A 1 80 ? -7.784 2.835 9.199 1.00 85.81 80 ALA A N 1
ATOM 637 C CA . ALA A 1 80 ? -8.450 1.637 9.711 1.00 85.81 80 ALA A CA 1
ATOM 638 C C . ALA A 1 80 ? -8.035 1.354 11.166 1.00 85.81 80 ALA A C 1
ATOM 640 O O . ALA A 1 80 ? -8.876 1.147 12.043 1.00 85.81 80 ALA A O 1
ATOM 641 N N . GLU A 1 81 ? -6.736 1.460 11.458 1.00 89.44 81 GLU A N 1
ATOM 642 C CA . GLU A 1 81 ? -6.204 1.238 12.800 1.00 89.44 81 GLU A CA 1
ATOM 643 C C . GLU A 1 81 ? -6.746 2.259 13.812 1.00 89.44 81 GLU A C 1
ATOM 645 O O . GLU A 1 81 ? -7.064 1.905 14.948 1.00 89.44 81 GLU A O 1
ATOM 650 N N . ARG A 1 82 ? -6.905 3.531 13.424 1.00 89.31 82 ARG A N 1
ATOM 651 C CA . ARG A 1 82 ? -7.468 4.562 14.308 1.00 89.31 82 ARG A CA 1
ATOM 652 C C . ARG A 1 82 ? -8.874 4.191 14.776 1.00 89.31 82 ARG A C 1
ATOM 654 O O . ARG A 1 82 ? -9.171 4.353 15.961 1.00 89.31 82 ARG A O 1
ATOM 661 N N . THR A 1 83 ? -9.720 3.696 13.877 1.00 86.81 83 THR A N 1
ATOM 662 C CA . THR A 1 83 ? -11.089 3.290 14.218 1.00 86.81 83 THR A CA 1
ATOM 663 C C . THR A 1 83 ? -11.084 2.047 15.108 1.00 86.81 83 THR A C 1
ATOM 665 O O . THR A 1 83 ? -11.739 2.049 16.153 1.00 86.81 83 THR A O 1
ATOM 668 N N . ALA A 1 84 ? -10.261 1.044 14.787 1.00 88.00 84 ALA A N 1
ATOM 669 C CA . ALA A 1 84 ? -10.087 -0.147 15.620 1.00 88.00 84 ALA A CA 1
ATOM 670 C C . ALA A 1 84 ? -9.586 0.201 17.037 1.00 88.00 84 ALA A C 1
ATOM 672 O O . ALA A 1 84 ? -10.133 -0.277 18.030 1.00 88.00 84 ALA A O 1
ATOM 673 N N . ARG A 1 85 ? -8.620 1.123 17.167 1.00 89.31 85 ARG A N 1
ATOM 674 C CA . ARG A 1 85 ? -8.127 1.612 18.470 1.00 89.31 85 ARG A CA 1
ATOM 675 C C . ARG A 1 85 ? -9.222 2.270 19.306 1.00 89.31 85 ARG A C 1
ATOM 677 O O . ARG A 1 85 ? -9.235 2.095 20.524 1.00 89.31 85 ARG A O 1
ATOM 684 N N . LEU A 1 86 ? -10.133 3.027 18.688 1.00 89.00 86 LEU A N 1
ATOM 685 C CA . LEU A 1 86 ? -11.261 3.633 19.404 1.00 89.00 86 LEU A CA 1
ATOM 686 C C . LEU A 1 86 ? -12.200 2.560 19.968 1.00 89.00 86 LEU A C 1
ATOM 688 O O . LEU A 1 86 ? -12.599 2.658 21.130 1.00 89.00 86 LEU A O 1
ATOM 692 N N . ARG A 1 87 ? -12.500 1.516 19.186 1.00 88.75 87 ARG A N 1
ATOM 693 C CA . ARG A 1 87 ? -13.342 0.391 19.626 1.00 88.75 87 ARG A CA 1
ATOM 694 C C . ARG A 1 87 ? -12.656 -0.432 20.725 1.00 88.75 87 ARG A C 1
ATOM 696 O O . ARG A 1 87 ? -13.253 -0.669 21.776 1.00 88.75 87 ARG A O 1
ATOM 703 N N . ALA A 1 88 ? -11.367 -0.724 20.570 1.00 89.81 88 ALA A N 1
ATOM 704 C CA . ALA A 1 88 ? -10.569 -1.413 21.582 1.00 89.81 88 ALA A CA 1
ATOM 705 C C . ALA A 1 88 ? -10.503 -0.632 22.911 1.00 89.81 88 ALA A C 1
ATOM 707 O O . ALA A 1 88 ? -10.608 -1.210 23.997 1.00 89.81 88 ALA A O 1
ATOM 708 N N . ALA A 1 89 ? -10.381 0.699 22.847 1.00 88.06 89 ALA A N 1
ATOM 709 C CA . ALA A 1 89 ? -10.417 1.559 24.028 1.00 88.06 89 ALA A CA 1
ATOM 710 C C . ALA A 1 89 ? -11.800 1.571 24.705 1.00 88.06 89 ALA A C 1
ATOM 712 O O . ALA A 1 89 ? -11.872 1.585 25.934 1.00 88.06 89 ALA A O 1
ATOM 713 N N . GLN A 1 90 ? -12.891 1.540 23.930 1.00 87.12 90 GLN A N 1
ATOM 714 C CA . GLN A 1 90 ? -14.252 1.425 24.468 1.00 87.12 90 GLN A CA 1
ATOM 715 C C . GLN A 1 90 ? -14.456 0.093 25.196 1.00 87.12 90 GLN A C 1
ATOM 717 O O . GLN A 1 90 ? -14.950 0.095 26.321 1.00 87.12 90 GLN A O 1
ATOM 722 N N . ARG A 1 91 ? -13.992 -1.023 24.622 1.00 83.50 91 ARG A N 1
ATOM 723 C CA . ARG A 1 91 ? -14.039 -2.342 25.273 1.00 83.50 91 ARG A CA 1
ATOM 724 C C . ARG A 1 91 ? -13.331 -2.338 26.631 1.00 83.50 91 ARG A C 1
ATOM 726 O O . ARG A 1 91 ? -13.902 -2.807 27.610 1.00 83.50 91 ARG A O 1
ATOM 733 N N . LYS A 1 92 ? -12.125 -1.757 26.721 1.00 80.12 92 LYS A N 1
ATOM 734 C CA . LYS A 1 92 ? -11.391 -1.649 27.999 1.00 80.12 92 LYS A CA 1
ATOM 735 C C . LYS A 1 92 ? -12.144 -0.825 29.052 1.00 80.12 92 LYS A C 1
ATOM 737 O O . LYS A 1 92 ? -12.073 -1.170 30.224 1.00 80.12 92 LYS A O 1
ATOM 742 N N . LYS A 1 93 ? -12.869 0.226 28.647 1.00 76.62 93 LYS A N 1
ATOM 743 C CA . LYS A 1 93 ? -13.698 1.030 29.563 1.00 76.62 93 LYS A CA 1
ATOM 744 C C . LYS A 1 93 ? -14.916 0.270 30.08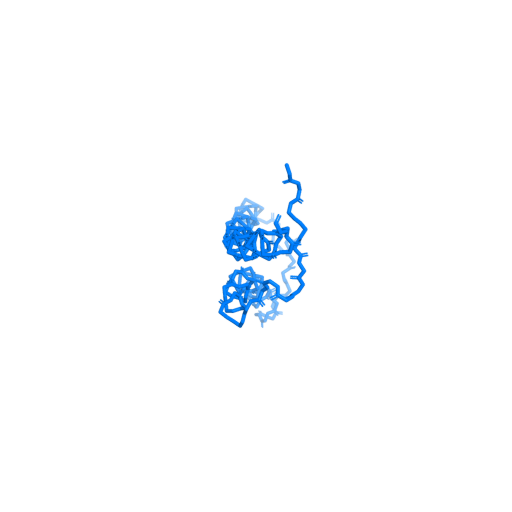0 1.00 76.62 93 LYS A C 1
ATOM 746 O O . LYS A 1 93 ? -15.251 0.426 31.238 1.00 76.62 93 LYS A O 1
ATOM 751 N N . VAL A 1 94 ? -15.562 -0.542 29.242 1.00 70.31 94 VAL A N 1
ATOM 752 C CA . VAL A 1 94 ? -16.709 -1.372 29.659 1.00 70.31 94 VAL A CA 1
ATOM 753 C C . VAL A 1 94 ? -16.265 -2.525 30.569 1.00 70.31 94 VAL A C 1
ATOM 755 O O . VAL A 1 94 ? -17.012 -2.941 31.446 1.00 70.31 94 VAL A O 1
ATOM 758 N N . ALA A 1 95 ? -15.043 -3.030 30.384 1.00 63.41 95 ALA A N 1
ATOM 759 C CA . ALA A 1 95 ? -14.473 -4.094 31.209 1.00 63.41 95 ALA A CA 1
ATOM 760 C C . ALA A 1 95 ? -13.955 -3.626 32.587 1.00 63.41 95 ALA A C 1
ATOM 762 O O . ALA A 1 95 ? -13.656 -4.470 33.430 1.00 63.41 95 ALA A O 1
ATOM 763 N N . GLN A 1 96 ? -13.819 -2.315 32.820 1.00 56.81 96 GLN A N 1
ATOM 764 C CA . GLN A 1 96 ? -13.479 -1.747 34.129 1.00 56.81 96 GLN A CA 1
ATOM 765 C C . GLN A 1 96 ? -14.766 -1.255 34.820 1.00 56.81 96 GLN A C 1
ATOM 767 O O . GLN A 1 96 ? -15.386 -0.336 34.288 1.00 56.81 96 GLN A O 1
ATOM 772 N N . PRO A 1 97 ? -15.189 -1.866 35.946 1.00 49.53 97 PRO A N 1
ATOM 773 C CA . PRO A 1 97 ? -16.347 -1.411 36.719 1.00 49.53 97 PRO A CA 1
ATOM 774 C C . PRO A 1 97 ? -16.106 -0.068 37.420 1.00 49.53 97 PRO A C 1
ATOM 776 O O . PRO A 1 97 ? -14.937 0.229 37.767 1.00 49.53 97 PRO A O 1
#

Radius of gyration: 20.94 Å; chains: 1; bounding box: 40×18×63 Å

pLDDT: mean 77.12, std 12.9, range [47.72, 90.69]

Sequence (97 aa):
MTVEITNEDYRPEDWDTLVEAGAEFMRVLSDIAFHNIAEGDRWSPWAQTDHVVGLVEEVRNHVDRMDEAVKTARAGLARAERTARLRAAQRKKVAQP

Foldseek 3Di:
DDQDFDPVLFDPVLVVLLCVLVVQLVVLVCVVCCVQPVPPPHPDVPPCPPPVVVVVVVVVVSVVSNVVSNVSSVVSVVVSVVSSSVSSVVVVVVVPD